Protein AF-A0A2J0MEX9-F1 (afdb_monomer)

Radius of gyration: 17.58 Å; Cα contacts (8 Å, |Δi|>4): 46; chains: 1; bounding box: 42×39×43 Å

Nearest PDB structures (foldseek):
  3q84-assembly2_G  TM=3.206E-01  e=9.975E+00  Homo sapiens

pLDDT: mean 85.41, std 9.61, range [39.41, 96.44]

Structure (mmCIF, N/CA/C/O backbone):
data_AF-A0A2J0MEX9-F1
#
_entry.id   AF-A0A2J0MEX9-F1
#
loop_
_atom_site.group_PDB
_atom_site.id
_atom_site.type_symbol
_atom_site.label_atom_id
_atom_site.label_alt_id
_atom_site.label_comp_id
_atom_site.label_asym_id
_atom_site.label_entity_id
_atom_site.label_seq_id
_atom_site.pdbx_PDB_ins_code
_atom_site.Cartn_x
_atom_site.Cartn_y
_atom_site.Cartn_z
_atom_site.occupancy
_atom_site.B_iso_or_equiv
_atom_site.auth_seq_id
_atom_site.auth_comp_id
_atom_site.auth_asym_id
_atom_site.auth_atom_id
_atom_site.pdbx_PDB_model_num
ATOM 1 N N . MET A 1 1 ? -2.385 -23.446 -16.782 1.00 53.88 1 MET A N 1
ATOM 2 C CA . MET A 1 1 ? -3.548 -22.527 -16.822 1.00 53.88 1 MET A CA 1
ATOM 3 C C . MET A 1 1 ? -3.053 -21.083 -16.887 1.00 53.88 1 MET A C 1
ATOM 5 O O . MET A 1 1 ? -2.292 -20.675 -16.014 1.00 53.88 1 MET A O 1
ATOM 9 N N . LEU A 1 2 ? -3.424 -20.324 -17.924 1.00 68.12 2 LEU A N 1
ATOM 10 C CA . LEU A 1 2 ? -3.061 -18.907 -18.069 1.00 68.12 2 LEU A CA 1
ATOM 11 C C . LEU A 1 2 ? -3.789 -18.067 -17.004 1.00 68.12 2 LEU A C 1
ATOM 13 O O . LEU A 1 2 ? -5.002 -17.891 -17.066 1.00 68.12 2 LEU A O 1
ATOM 17 N N . LYS A 1 3 ? -3.052 -17.545 -16.013 1.00 71.69 3 LYS A N 1
ATOM 18 C CA . LYS A 1 3 ? -3.595 -16.627 -14.994 1.00 71.69 3 LYS A CA 1
ATOM 19 C C . LYS A 1 3 ? -3.738 -15.218 -15.576 1.00 71.69 3 LYS A C 1
ATOM 21 O O . LYS A 1 3 ? -2.837 -14.381 -15.423 1.00 71.69 3 LYS A O 1
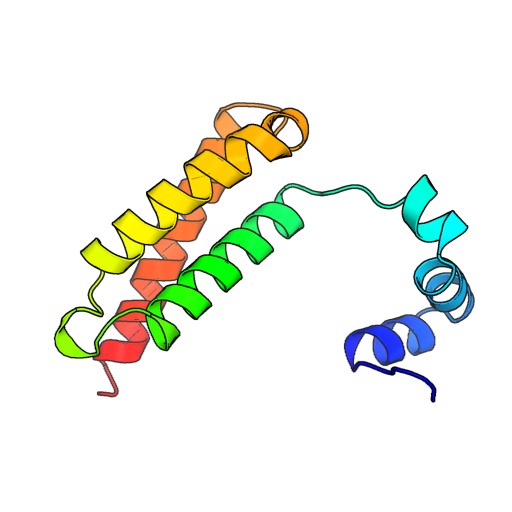ATOM 26 N N . LEU A 1 4 ? -4.858 -14.986 -16.256 1.00 81.50 4 LEU A N 1
ATOM 27 C CA . LEU A 1 4 ? -5.254 -13.685 -16.790 1.00 81.50 4 LEU A CA 1
ATOM 28 C C . LEU A 1 4 ? -5.947 -12.849 -15.707 1.00 81.50 4 LEU A C 1
ATOM 30 O O . LEU A 1 4 ? -6.726 -13.358 -14.908 1.00 81.50 4 LEU A O 1
ATOM 34 N N . SER A 1 5 ? -5.647 -11.555 -15.691 1.00 88.75 5 SER A N 1
ATOM 35 C CA . SER A 1 5 ? -6.390 -10.548 -14.933 1.00 88.75 5 SER A CA 1
ATOM 36 C C . SER A 1 5 ? -6.827 -9.440 -15.892 1.00 88.75 5 SER A C 1
ATOM 38 O O . SER A 1 5 ? -6.177 -9.260 -16.928 1.00 88.75 5 SER A O 1
ATOM 40 N N . PRO A 1 6 ? -7.874 -8.661 -15.567 1.00 91.94 6 PRO A N 1
ATOM 41 C CA . PRO A 1 6 ? -8.286 -7.531 -16.399 1.00 91.94 6 PRO A CA 1
ATOM 42 C C . PRO A 1 6 ? -7.124 -6.579 -16.719 1.00 91.94 6 PRO A C 1
ATOM 44 O O . PRO A 1 6 ? -6.944 -6.193 -17.870 1.00 91.94 6 PRO A O 1
ATOM 47 N N . SER A 1 7 ? -6.262 -6.295 -15.735 1.00 90.19 7 SER A N 1
ATOM 48 C CA . SER A 1 7 ? -5.063 -5.466 -15.915 1.00 90.19 7 SER A CA 1
ATOM 49 C C . SER A 1 7 ? -4.076 -6.069 -16.919 1.00 90.19 7 SER A C 1
ATOM 51 O O . SER A 1 7 ? -3.573 -5.361 -17.779 1.00 90.19 7 SER A O 1
ATOM 53 N N . LYS A 1 8 ? -3.837 -7.387 -16.865 1.00 90.19 8 LYS A N 1
ATOM 54 C CA . LYS A 1 8 ? -2.952 -8.090 -17.810 1.00 90.19 8 LYS A CA 1
ATOM 55 C C . LYS A 1 8 ? -3.490 -8.075 -19.240 1.00 90.19 8 LYS A C 1
ATOM 57 O O . LYS A 1 8 ? -2.721 -7.893 -20.179 1.00 90.19 8 LYS A O 1
ATOM 62 N N . ILE A 1 9 ? -4.802 -8.254 -19.400 1.00 92.50 9 ILE A N 1
ATOM 63 C CA . ILE A 1 9 ? -5.467 -8.180 -20.707 1.00 92.50 9 ILE A CA 1
ATOM 64 C C . ILE A 1 9 ? -5.352 -6.759 -21.265 1.00 92.50 9 ILE A C 1
ATOM 66 O O . ILE A 1 9 ? -5.029 -6.591 -22.438 1.00 92.50 9 ILE A O 1
ATOM 70 N N . ALA A 1 10 ? -5.566 -5.741 -20.427 1.00 94.12 10 ALA A N 1
ATOM 71 C CA . ALA A 1 10 ? -5.389 -4.347 -20.818 1.00 94.12 10 ALA A CA 1
ATOM 72 C C . ALA A 1 10 ? -3.941 -4.056 -21.254 1.00 94.12 10 ALA A C 1
ATOM 74 O O . ALA A 1 10 ? -3.744 -3.469 -22.316 1.00 94.12 10 ALA A O 1
ATOM 75 N N . THR A 1 11 ? -2.934 -4.537 -20.511 1.00 92.81 11 THR A N 1
ATOM 76 C CA . THR A 1 11 ? -1.522 -4.414 -20.913 1.00 92.81 11 THR A CA 1
ATOM 77 C C . THR A 1 11 ? -1.263 -5.081 -22.263 1.00 92.81 11 THR A C 1
ATOM 79 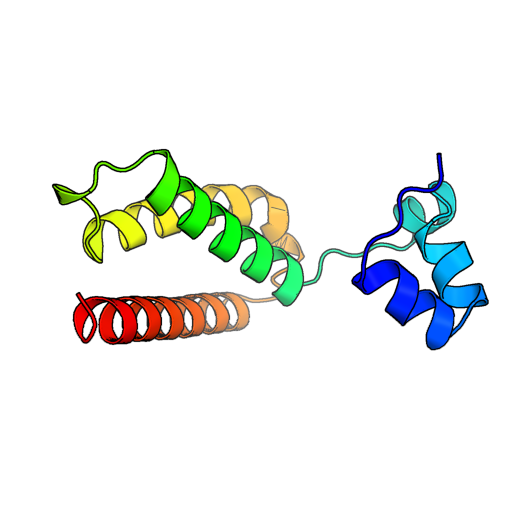O O . THR A 1 11 ? -0.615 -4.480 -23.115 1.00 92.81 11 THR A O 1
ATOM 82 N N . TYR A 1 12 ? -1.779 -6.295 -22.488 1.00 94.12 12 TYR A N 1
ATOM 83 C CA . TYR A 1 12 ? -1.599 -7.001 -23.759 1.00 94.12 12 TYR A CA 1
ATOM 84 C C . TYR A 1 12 ? -2.219 -6.239 -24.934 1.00 94.12 12 TYR A C 1
ATOM 86 O O . TYR A 1 12 ? -1.567 -6.076 -25.962 1.00 94.12 12 TYR A O 1
ATOM 94 N N . LYS A 1 13 ? -3.441 -5.715 -24.760 1.00 95.44 13 LYS A N 1
ATOM 95 C CA . LYS A 1 13 ? -4.117 -4.880 -25.765 1.00 95.44 13 LYS A CA 1
ATOM 96 C C . LYS A 1 13 ? -3.352 -3.589 -26.063 1.00 95.44 13 LYS A C 1
ATOM 98 O O . LYS A 1 13 ? -3.358 -3.145 -27.203 1.00 95.44 13 LYS A O 1
ATOM 103 N N . GLN A 1 14 ? -2.707 -2.993 -25.058 1.00 96.44 14 GLN A N 1
ATOM 104 C CA . GLN A 1 14 ? -1.884 -1.796 -25.237 1.00 96.44 14 GLN A CA 1
ATOM 105 C C . GLN A 1 14 ? -0.580 -2.112 -25.983 1.00 96.44 14 GLN A C 1
ATOM 107 O O . GLN A 1 14 ? -0.201 -1.391 -26.900 1.00 96.44 14 GLN A O 1
ATOM 112 N N . CYS A 1 15 ? 0.142 -3.149 -25.551 1.00 96.19 15 CYS A N 1
ATOM 113 C CA . CYS A 1 15 ? 1.394 -3.582 -26.159 1.00 96.19 15 CYS A CA 1
ATOM 114 C C . CYS A 1 15 ? 1.705 -5.045 -25.774 1.00 96.19 15 CYS A C 1
ATOM 116 O O . CYS A 1 15 ? 2.067 -5.320 -24.622 1.00 96.19 15 CYS A O 1
ATOM 118 N N . PRO A 1 16 ? 1.653 -5.993 -26.729 1.00 94.75 16 PRO A N 1
ATOM 119 C CA . PRO A 1 16 ? 1.967 -7.400 -26.474 1.00 94.75 16 PRO A CA 1
ATOM 120 C C . PRO A 1 16 ? 3.386 -7.634 -25.941 1.00 94.75 16 PRO A C 1
ATOM 122 O O . PRO A 1 16 ? 3.595 -8.496 -25.085 1.00 94.75 16 PRO A O 1
ATOM 125 N N . PHE A 1 17 ? 4.366 -6.846 -26.398 1.00 93.75 17 PHE A N 1
ATOM 126 C CA . PHE A 1 17 ? 5.745 -6.945 -25.913 1.00 93.75 17 PHE A CA 1
ATOM 127 C C . PHE A 1 17 ? 5.864 -6.520 -24.444 1.00 93.75 17 PHE A C 1
ATOM 129 O O . PHE A 1 17 ? 6.482 -7.222 -23.647 1.00 93.75 17 PHE A O 1
ATOM 136 N N . LYS A 1 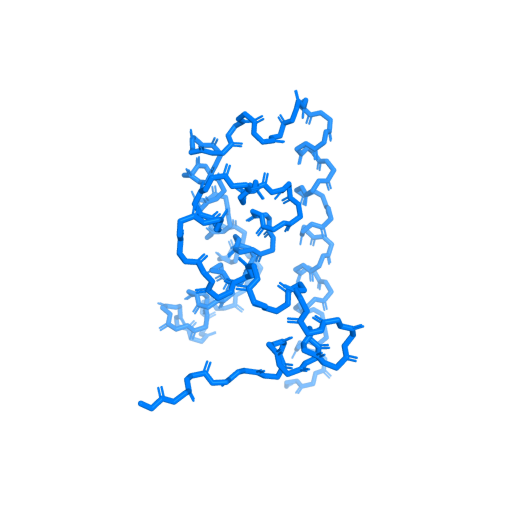18 ? 5.190 -5.432 -24.046 1.00 91.25 18 LYS A N 1
ATOM 137 C CA . LYS A 1 18 ? 5.116 -5.004 -22.641 1.00 91.25 18 LYS A CA 1
ATOM 138 C C . LYS A 1 18 ? 4.515 -6.099 -21.762 1.00 91.25 18 LYS A C 1
ATOM 140 O O . LYS A 1 18 ? 5.070 -6.409 -20.711 1.00 91.25 18 LYS A O 1
ATOM 145 N N . TYR A 1 19 ? 3.428 -6.727 -22.213 1.00 92.31 19 TYR A N 1
ATOM 146 C CA . TYR A 1 19 ? 2.839 -7.868 -21.512 1.00 92.31 19 TYR A CA 1
ATOM 147 C C . TYR A 1 19 ? 3.845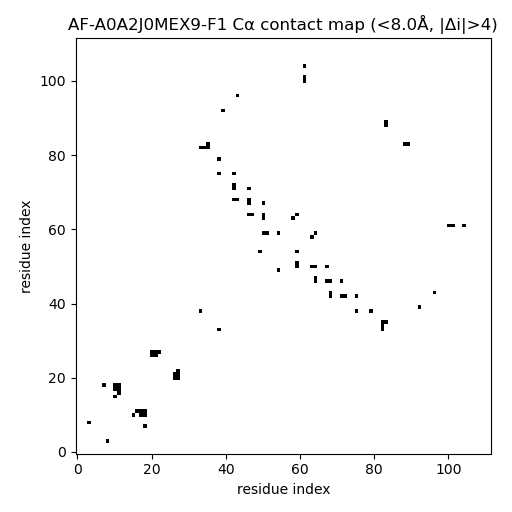 -9.015 -21.338 1.00 92.31 19 TYR A C 1
ATOM 149 O O . TYR A 1 19 ? 3.962 -9.544 -20.234 1.00 92.31 19 TYR A O 1
ATOM 157 N N . LYS A 1 20 ? 4.611 -9.359 -22.385 1.00 91.44 20 LYS A N 1
ATOM 158 C CA . LYS A 1 20 ? 5.667 -10.384 -22.317 1.00 91.44 20 LYS A CA 1
ATOM 159 C C . LYS A 1 20 ? 6.701 -10.061 -21.229 1.00 91.44 20 LYS A C 1
ATOM 161 O O . LYS A 1 20 ? 7.003 -10.927 -20.413 1.00 91.44 20 LYS A O 1
ATOM 166 N N . CYS A 1 21 ? 7.186 -8.822 -21.172 1.00 90.69 21 CYS A N 1
ATOM 167 C CA . CYS A 1 21 ? 8.140 -8.382 -20.149 1.00 90.69 21 CYS A CA 1
ATOM 168 C C . CYS A 1 21 ? 7.553 -8.405 -18.726 1.00 90.69 21 CYS A C 1
ATOM 170 O O . CYS A 1 21 ? 8.275 -8.668 -17.769 1.00 90.69 21 CYS A O 1
ATOM 172 N N . GLU A 1 22 ? 6.250 -8.143 -18.563 1.00 86.75 22 GLU A N 1
ATOM 173 C CA . GLU A 1 22 ? 5.578 -8.194 -17.256 1.00 86.75 22 GLU A CA 1
ATOM 174 C C . GLU A 1 22 ? 5.347 -9.625 -16.744 1.00 86.75 22 GLU A C 1
ATOM 176 O O . GLU A 1 22 ? 5.344 -9.843 -15.527 1.00 86.75 22 GLU A O 1
ATOM 181 N N . ILE A 1 23 ? 5.119 -10.597 -17.637 1.00 88.25 23 ILE A N 1
ATOM 182 C CA . ILE A 1 23 ? 4.940 -12.006 -17.246 1.00 88.25 23 ILE A CA 1
ATOM 183 C C . ILE A 1 23 ? 6.266 -12.744 -17.061 1.00 88.25 23 ILE A C 1
ATOM 185 O O . ILE A 1 23 ? 6.306 -13.720 -16.309 1.00 88.25 23 ILE A O 1
ATOM 189 N N . ASP A 1 24 ? 7.334 -12.286 -17.714 1.00 89.88 24 ASP A N 1
ATOM 190 C CA . ASP A 1 24 ? 8.668 -12.842 -17.540 1.00 89.88 24 ASP A CA 1
ATOM 191 C C . ASP A 1 24 ? 9.215 -12.524 -16.141 1.00 89.88 24 ASP A C 1
ATOM 193 O O . ASP A 1 24 ? 9.304 -11.372 -15.710 1.00 89.88 24 ASP A O 1
ATOM 197 N N . THR A 1 25 ? 9.566 -13.567 -15.389 1.00 86.50 25 THR A N 1
ATOM 198 C CA . THR A 1 25 ? 9.912 -13.403 -13.971 1.00 86.50 25 THR A CA 1
ATOM 199 C C . THR A 1 25 ? 11.281 -12.756 -13.791 1.00 86.50 25 THR A C 1
ATOM 201 O O . THR A 1 25 ? 11.432 -11.938 -12.883 1.00 86.50 25 THR A O 1
ATOM 204 N N . GLN A 1 26 ? 12.248 -13.068 -14.657 1.00 90.56 26 GLN A N 1
ATOM 205 C CA . GLN A 1 26 ? 13.599 -12.510 -14.579 1.00 90.56 26 GLN A CA 1
ATOM 206 C C . GLN A 1 26 ? 13.588 -11.012 -14.893 1.00 90.56 26 GLN A C 1
ATOM 208 O O . GLN A 1 26 ? 14.042 -10.208 -14.081 1.00 90.56 26 GLN A O 1
ATOM 213 N N . THR A 1 27 ? 12.961 -10.628 -16.005 1.00 87.94 27 THR A N 1
ATOM 214 C CA . THR A 1 27 ? 12.780 -9.232 -16.423 1.00 87.94 27 THR A CA 1
ATOM 215 C C . THR A 1 27 ? 12.040 -8.443 -15.349 1.00 87.94 27 THR A C 1
ATOM 217 O O . THR A 1 27 ? 12.471 -7.361 -14.946 1.00 87.94 27 THR A O 1
ATOM 220 N N . ARG A 1 28 ? 10.952 -8.997 -14.802 1.00 85.50 28 ARG A N 1
ATOM 221 C CA . ARG A 1 28 ? 10.201 -8.319 -13.746 1.00 85.50 28 ARG A CA 1
ATOM 222 C C . ARG A 1 28 ? 11.034 -8.119 -12.482 1.00 85.50 28 ARG A C 1
ATOM 224 O O . ARG A 1 28 ? 10.949 -7.051 -11.892 1.00 85.50 28 ARG A O 1
ATOM 231 N N . LEU A 1 29 ? 11.818 -9.104 -12.047 1.00 85.50 29 LEU A N 1
ATOM 232 C CA . LEU A 1 29 ? 12.671 -8.951 -10.861 1.00 85.50 29 LEU A CA 1
ATOM 233 C C . LEU A 1 29 ? 13.804 -7.944 -11.087 1.00 85.50 29 LEU A C 1
ATOM 235 O O . LEU A 1 29 ? 14.109 -7.179 -10.178 1.00 85.50 29 LEU A O 1
ATOM 239 N N . ALA A 1 30 ? 14.380 -7.906 -12.289 1.00 88.75 30 ALA A N 1
ATOM 240 C CA . ALA A 1 30 ? 15.474 -6.999 -12.622 1.00 88.75 30 ALA A CA 1
ATOM 241 C C . ALA A 1 30 ? 15.036 -5.526 -12.701 1.00 88.75 30 ALA A C 1
ATOM 243 O O . ALA A 1 30 ? 15.779 -4.638 -12.286 1.00 88.75 30 ALA A O 1
ATOM 244 N N . TYR A 1 31 ? 13.834 -5.252 -13.223 1.00 86.00 31 TYR A N 1
ATOM 245 C CA . TYR A 1 31 ? 13.429 -3.884 -13.576 1.00 86.00 31 TYR A CA 1
ATOM 246 C C . TYR A 1 31 ? 12.252 -3.324 -12.776 1.00 86.00 31 TYR A C 1
ATOM 248 O O . TYR A 1 31 ? 11.993 -2.118 -12.844 1.00 86.00 31 TYR A O 1
ATOM 256 N N . ARG A 1 32 ? 11.520 -4.145 -12.013 1.00 84.50 32 ARG A N 1
ATOM 257 C CA . ARG A 1 32 ? 10.396 -3.643 -11.217 1.00 84.50 32 ARG A CA 1
ATOM 258 C C . ARG A 1 32 ? 10.912 -2.767 -10.085 1.00 84.50 32 ARG A C 1
ATOM 260 O O . ARG A 1 32 ? 11.646 -3.217 -9.213 1.00 84.50 32 ARG A O 1
ATOM 267 N N . LYS A 1 33 ? 10.450 -1.522 -10.075 1.00 84.88 33 LYS A N 1
ATOM 268 C CA . LYS A 1 33 ? 10.712 -0.567 -9.003 1.00 84.88 33 LYS A CA 1
ATOM 269 C C . LYS A 1 33 ? 9.437 -0.333 -8.217 1.00 84.88 33 LYS A C 1
ATOM 271 O O . LYS A 1 33 ? 8.372 -0.128 -8.800 1.00 84.88 33 LYS A O 1
ATOM 276 N N . ASP A 1 34 ? 9.559 -0.349 -6.898 1.00 86.62 34 ASP A N 1
ATOM 277 C CA . ASP A 1 34 ? 8.503 0.155 -6.038 1.00 86.62 34 ASP A CA 1
ATOM 278 C C . ASP A 1 34 ? 8.457 1.677 -6.175 1.00 86.62 34 ASP A C 1
ATOM 280 O O . ASP A 1 34 ? 9.452 2.374 -5.977 1.00 86.62 34 ASP A O 1
ATOM 284 N N . THR A 1 35 ? 7.296 2.191 -6.563 1.00 88.25 35 THR A N 1
ATOM 285 C CA . THR A 1 35 ? 7.015 3.628 -6.633 1.00 88.25 35 THR A CA 1
ATOM 286 C C . THR A 1 35 ? 6.246 4.062 -5.387 1.00 88.25 35 THR A C 1
ATOM 288 O O . THR A 1 35 ? 5.459 3.250 -4.885 1.00 88.25 35 THR A O 1
ATOM 291 N N . PRO A 1 36 ? 6.371 5.324 -4.936 1.00 86.94 36 PRO A N 1
ATOM 292 C CA . PRO A 1 36 ? 5.590 5.846 -3.815 1.00 86.94 36 PRO A CA 1
ATOM 293 C C . PRO A 1 36 ? 4.090 5.546 -3.935 1.00 86.94 36 PRO A C 1
ATOM 295 O O . PRO A 1 36 ? 3.519 4.995 -2.998 1.00 86.94 36 PRO A O 1
ATOM 298 N N . ASP A 1 37 ? 3.490 5.776 -5.109 1.00 87.12 37 ASP A N 1
ATOM 299 C CA . ASP A 1 37 ? 2.064 5.520 -5.364 1.00 87.12 37 ASP A CA 1
ATOM 300 C C . ASP A 1 37 ? 1.674 4.058 -5.128 1.00 87.12 37 ASP A C 1
ATOM 302 O O . ASP A 1 37 ? 0.692 3.766 -4.448 1.00 87.12 37 ASP A O 1
ATOM 306 N N . LEU A 1 38 ? 2.470 3.121 -5.648 1.00 88.00 38 LEU A N 1
ATOM 307 C CA . LEU A 1 38 ? 2.229 1.686 -5.485 1.00 88.00 38 LEU A CA 1
ATOM 308 C C . LEU A 1 38 ? 2.350 1.251 -4.020 1.00 88.00 38 LEU A C 1
ATOM 310 O O . LEU A 1 38 ? 1.517 0.486 -3.532 1.00 88.00 38 LEU A O 1
ATOM 314 N N . VAL A 1 39 ? 3.379 1.724 -3.314 1.00 89.38 39 VAL A N 1
ATOM 315 C CA . VAL A 1 39 ? 3.577 1.402 -1.894 1.00 89.38 39 VAL A CA 1
ATOM 316 C C . VAL A 1 39 ? 2.414 1.946 -1.069 1.00 89.38 39 VAL A C 1
ATOM 318 O O . VAL A 1 39 ? 1.844 1.217 -0.254 1.00 89.38 39 VAL A O 1
ATOM 321 N N . PHE A 1 40 ? 2.024 3.198 -1.310 1.00 88.44 40 PHE A N 1
ATOM 322 C CA . PHE A 1 40 ? 0.945 3.841 -0.570 1.00 88.44 40 PHE A CA 1
ATOM 323 C C . PHE A 1 40 ? -0.424 3.236 -0.884 1.00 88.44 40 PHE A C 1
ATOM 325 O O . PHE A 1 40 ? -1.195 2.955 0.031 1.00 88.44 40 PHE A O 1
ATOM 332 N N . GLY A 1 41 ? -0.710 2.948 -2.155 1.00 88.69 41 GLY A N 1
ATOM 333 C CA . GLY A 1 41 ? -1.937 2.265 -2.559 1.00 88.69 41 GLY A CA 1
ATOM 334 C C . GLY A 1 41 ? -2.067 0.897 -1.888 1.00 88.69 41 GLY A C 1
ATOM 335 O O . GLY A 1 41 ? -3.097 0.591 -1.286 1.00 88.69 41 GLY A O 1
ATOM 336 N N . ASN A 1 42 ? -0.994 0.097 -1.890 1.00 90.44 42 ASN A N 1
ATOM 337 C CA . ASN A 1 42 ? -0.972 -1.198 -1.203 1.00 90.44 42 ASN A CA 1
ATOM 338 C C . ASN A 1 42 ? -1.190 -1.062 0.310 1.00 90.44 42 ASN A C 1
ATOM 340 O O . ASN A 1 42 ? -1.906 -1.873 0.903 1.00 90.44 42 ASN A O 1
ATOM 344 N N . LEU A 1 43 ? -0.604 -0.036 0.936 1.00 91.44 43 LEU A N 1
ATOM 345 C CA . LEU A 1 43 ? -0.816 0.265 2.349 1.00 91.44 43 LEU A CA 1
ATOM 346 C C . LEU A 1 43 ? -2.295 0.559 2.636 1.00 91.44 43 LEU A C 1
ATOM 348 O O . LEU A 1 43 ? -2.864 -0.054 3.539 1.00 91.44 43 LEU A O 1
ATOM 352 N N . ILE A 1 44 ? -2.924 1.447 1.861 1.00 89.94 44 ILE A N 1
ATOM 353 C CA . ILE A 1 44 ? -4.339 1.814 2.014 1.00 89.94 44 ILE A CA 1
ATOM 354 C C . ILE A 1 44 ? -5.235 0.583 1.845 1.00 89.94 44 ILE A C 1
ATOM 356 O O . ILE A 1 44 ? -6.057 0.299 2.719 1.00 89.94 44 ILE A O 1
ATOM 360 N N . HIS A 1 45 ? -5.044 -0.195 0.774 1.00 91.00 45 HIS A N 1
ATOM 361 C CA . HIS A 1 45 ? -5.810 -1.422 0.543 1.00 91.00 45 HIS A CA 1
ATOM 362 C C . HIS A 1 45 ? -5.645 -2.428 1.686 1.00 91.00 45 HIS A C 1
ATOM 364 O O . HIS A 1 45 ? -6.628 -3.015 2.139 1.00 91.00 45 HIS A O 1
ATOM 370 N N . GLY A 1 46 ? -4.422 -2.596 2.194 1.00 90.88 46 GLY A N 1
ATOM 371 C CA . GLY A 1 46 ? -4.145 -3.452 3.343 1.00 90.88 46 GLY A CA 1
ATOM 372 C C . GLY A 1 46 ? -4.838 -2.975 4.623 1.00 90.88 46 GLY A C 1
ATOM 373 O O . GLY A 1 46 ? -5.361 -3.800 5.372 1.00 90.88 46 GLY A O 1
ATOM 374 N N . CYS A 1 47 ? -4.875 -1.662 4.868 1.00 92.12 47 CYS A N 1
ATOM 375 C CA . CYS A 1 47 ? -5.583 -1.071 6.008 1.00 92.12 47 CYS A CA 1
ATOM 376 C C . CYS A 1 47 ? -7.089 -1.311 5.916 1.00 92.12 47 CYS A C 1
ATOM 378 O O . CYS A 1 47 ? -7.684 -1.801 6.870 1.00 92.12 47 CYS A O 1
ATOM 380 N N . LEU A 1 48 ? -7.694 -1.020 4.761 1.00 90.62 48 LEU A N 1
ATOM 381 C CA . LEU A 1 48 ? -9.130 -1.202 4.551 1.00 90.62 48 LEU A CA 1
ATOM 382 C C . LEU A 1 48 ? -9.528 -2.678 4.637 1.00 90.62 48 LEU A C 1
ATOM 384 O O . LEU A 1 48 ? -10.531 -3.010 5.262 1.00 90.62 48 LEU A O 1
ATOM 388 N N . ASN A 1 49 ? -8.733 -3.581 4.061 1.00 92.38 49 ASN A N 1
ATOM 389 C CA . ASN A 1 49 ? -8.998 -5.013 4.154 1.00 92.38 49 ASN A CA 1
ATOM 390 C C . ASN A 1 49 ? -8.994 -5.495 5.612 1.00 92.38 49 ASN A C 1
ATOM 392 O O . ASN A 1 49 ? -9.889 -6.241 6.003 1.00 92.38 49 ASN A O 1
ATOM 396 N N . ASP A 1 50 ? -8.031 -5.055 6.425 1.00 91.69 50 ASP A N 1
ATOM 397 C CA . ASP A 1 50 ? -7.989 -5.427 7.842 1.00 91.69 50 ASP A CA 1
ATOM 398 C C . ASP A 1 50 ? -9.115 -4.768 8.643 1.00 91.69 50 ASP A C 1
ATOM 400 O O . ASP A 1 50 ? -9.745 -5.437 9.457 1.00 91.69 50 ASP A O 1
ATOM 404 N N . PHE A 1 51 ? -9.451 -3.515 8.346 1.00 92.19 51 PHE A N 1
ATOM 405 C CA . PHE A 1 51 ? -10.594 -2.827 8.944 1.00 92.19 51 PHE A CA 1
ATOM 406 C C . PHE A 1 51 ? -11.919 -3.562 8.686 1.00 92.19 51 PHE A C 1
ATOM 408 O O . PHE A 1 51 ? -12.763 -3.670 9.568 1.00 92.19 51 PHE A O 1
ATOM 415 N N . TYR A 1 52 ? -12.112 -4.136 7.497 1.00 88.88 52 TYR A N 1
ATOM 416 C CA . TYR A 1 52 ? -13.338 -4.879 7.192 1.00 88.88 52 TYR A CA 1
ATOM 417 C C . TYR A 1 52 ? -13.322 -6.340 7.639 1.00 88.88 52 TYR A C 1
ATOM 419 O O . TYR A 1 52 ? -14.381 -6.879 7.959 1.00 88.88 52 TYR A O 1
ATOM 427 N N . LYS A 1 53 ? -12.160 -7.000 7.650 1.00 91.38 53 LYS A N 1
ATOM 428 C CA . LYS A 1 53 ? -12.070 -8.433 7.977 1.00 91.38 53 LYS A CA 1
ATOM 429 C C . LYS A 1 53 ? -11.768 -8.718 9.441 1.00 91.38 53 LYS A C 1
ATOM 431 O O . LYS A 1 53 ? -12.173 -9.763 9.932 1.00 91.38 53 LYS A O 1
ATOM 436 N N . ARG A 1 54 ? -11.031 -7.837 10.118 1.00 90.25 54 ARG A N 1
ATOM 437 C CA . ARG A 1 54 ? -10.499 -8.076 11.470 1.00 90.25 54 ARG A CA 1
ATOM 438 C C . ARG A 1 54 ? -11.141 -7.196 12.539 1.00 90.25 54 ARG A C 1
ATOM 440 O O . ARG A 1 54 ? -11.043 -7.528 13.713 1.00 90.25 54 ARG A O 1
ATOM 447 N N . THR A 1 55 ? -11.795 -6.099 12.159 1.00 89.56 55 THR A N 1
ATOM 448 C CA . THR A 1 55 ? -12.495 -5.211 13.098 1.00 89.56 55 THR A CA 1
ATOM 449 C C . THR A 1 55 ? -13.989 -5.543 13.144 1.00 89.56 55 THR A C 1
ATOM 451 O O . THR A 1 55 ? -14.644 -5.675 12.096 1.00 89.56 55 THR A O 1
ATOM 454 N N . LYS A 1 56 ? -14.536 -5.658 14.363 1.00 90.50 56 LYS A N 1
ATOM 455 C CA . LYS A 1 56 ? -15.978 -5.823 14.611 1.00 90.50 56 LYS A CA 1
ATOM 456 C C . LYS A 1 56 ? -16.756 -4.635 14.056 1.00 90.50 56 LYS A C 1
ATOM 458 O O . LYS A 1 56 ? -16.207 -3.547 13.928 1.00 90.50 56 LYS A O 1
ATOM 463 N N . LYS A 1 57 ? -18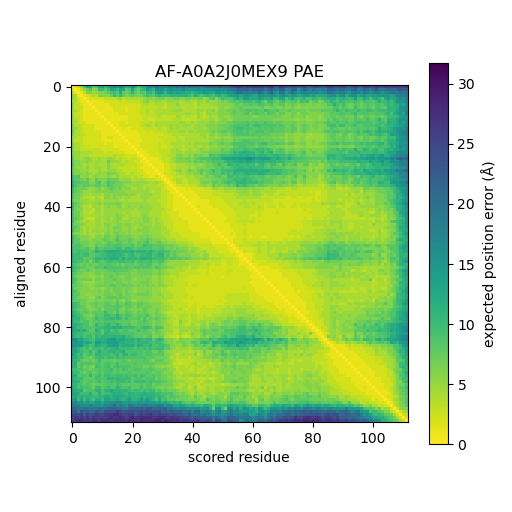.028 -4.831 13.702 1.00 87.62 57 LYS A N 1
ATOM 464 C CA . LYS A 1 57 ? -18.830 -3.781 13.055 1.00 87.62 57 LYS A CA 1
ATOM 465 C C . LYS A 1 57 ? -18.989 -2.547 13.951 1.00 87.62 57 LYS A C 1
ATOM 467 O O . LYS A 1 57 ? -18.858 -1.446 13.429 1.00 87.62 57 LYS A O 1
ATOM 472 N N . GLU A 1 58 ? -19.196 -2.729 15.258 1.00 89.31 58 GLU A N 1
ATOM 473 C CA . GLU A 1 58 ? -19.305 -1.618 16.224 1.00 89.31 58 GLU A CA 1
ATOM 474 C C . GLU A 1 58 ? -18.033 -0.754 16.285 1.00 89.31 58 GLU A C 1
ATOM 476 O O . GLU A 1 58 ? -18.100 0.467 16.404 1.00 89.31 58 GLU A O 1
ATOM 481 N N . ASP A 1 59 ? -16.866 -1.376 16.115 1.00 88.88 59 ASP A N 1
ATOM 482 C CA . ASP A 1 59 ? -15.566 -0.709 16.222 1.00 88.88 59 ASP A CA 1
ATOM 483 C C . ASP A 1 59 ? -15.117 -0.045 14.907 1.00 88.88 59 ASP A C 1
ATOM 485 O O . ASP A 1 59 ? -14.026 0.534 14.833 1.00 88.88 59 ASP A O 1
ATOM 489 N N . ARG A 1 60 ? -15.928 -0.114 13.839 1.00 89.00 60 ARG A N 1
ATOM 490 C CA . ARG A 1 60 ? -15.612 0.454 12.516 1.00 89.00 60 ARG A CA 1
ATOM 491 C C . ARG A 1 60 ? -15.871 1.953 12.460 1.00 89.00 60 ARG A C 1
ATOM 493 O O . ARG A 1 60 ? -16.736 2.433 11.733 1.00 89.00 60 ARG A O 1
ATOM 500 N N . ASN A 1 61 ? -15.046 2.699 13.175 1.00 87.25 61 ASN A N 1
ATOM 501 C CA . ASN A 1 61 ? -15.030 4.155 13.155 1.00 87.25 61 ASN A CA 1
ATOM 502 C C . ASN A 1 61 ? -13.687 4.703 12.639 1.00 87.25 61 ASN A C 1
ATOM 504 O O . ASN A 1 61 ? -12.740 3.960 12.356 1.00 87.25 61 ASN A O 1
ATOM 508 N N . PHE A 1 62 ? -13.617 6.029 12.497 1.00 86.25 62 PHE A N 1
ATOM 509 C CA . PHE A 1 62 ? -12.428 6.715 11.994 1.00 86.25 62 PHE A CA 1
ATOM 510 C C . PHE A 1 62 ? -11.192 6.481 12.862 1.00 86.25 62 PHE A C 1
ATOM 512 O O . PHE A 1 62 ? -10.107 6.292 12.318 1.00 86.25 62 PHE A O 1
ATOM 519 N N . GLU A 1 63 ? -11.339 6.458 14.187 1.00 88.56 63 GLU A N 1
ATOM 520 C CA . GLU A 1 63 ? -10.195 6.321 15.087 1.00 88.56 63 GLU A CA 1
ATOM 521 C C . GLU A 1 63 ? -9.569 4.927 14.986 1.00 88.56 63 GLU A C 1
ATOM 523 O O . GLU A 1 63 ? -8.346 4.798 14.929 1.00 88.56 63 GLU A O 1
ATOM 528 N N . THR A 1 64 ? -10.384 3.878 14.858 1.00 89.94 64 THR A N 1
ATOM 529 C CA . THR A 1 64 ? -9.879 2.520 14.618 1.00 89.94 64 THR A CA 1
ATOM 530 C C . THR A 1 64 ? -9.142 2.423 13.282 1.00 89.94 64 THR A C 1
ATOM 532 O O . THR A 1 64 ? -8.044 1.865 13.216 1.0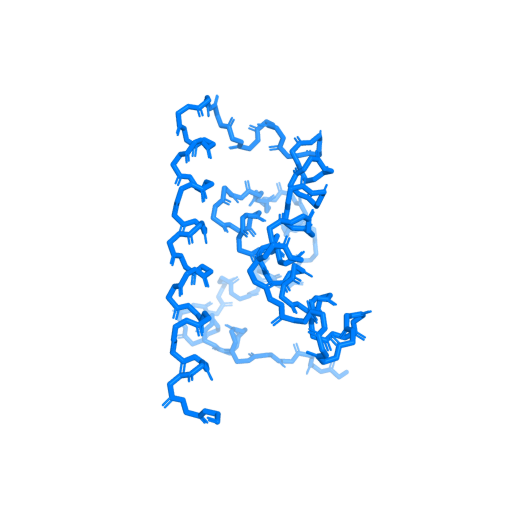0 89.94 64 THR A O 1
ATOM 535 N N . LEU A 1 65 ? -9.695 3.012 12.215 1.00 89.19 65 LEU A N 1
ATOM 536 C CA . LEU A 1 65 ? -9.039 3.045 10.906 1.00 89.19 65 LEU A CA 1
ATOM 537 C C . LEU A 1 65 ? -7.722 3.837 10.949 1.00 89.19 65 LEU A C 1
ATOM 539 O O . LEU A 1 65 ? -6.724 3.396 10.376 1.00 89.19 65 LEU A O 1
ATOM 543 N N . ARG A 1 66 ? -7.695 4.965 11.670 1.00 88.62 66 ARG A N 1
ATOM 544 C CA . ARG A 1 66 ? -6.497 5.787 11.881 1.00 88.62 66 ARG A CA 1
ATOM 545 C C . ARG A 1 66 ? -5.396 4.992 12.581 1.00 88.62 66 ARG A C 1
ATOM 547 O O . ARG A 1 66 ? -4.285 4.928 12.062 1.00 88.62 66 ARG A O 1
ATOM 554 N N . LYS A 1 67 ? -5.711 4.318 13.691 1.00 90.44 67 LYS A N 1
ATOM 555 C CA . LYS A 1 67 ? -4.755 3.483 14.444 1.00 90.44 67 LYS A CA 1
ATOM 556 C C . LYS A 1 67 ? -4.195 2.330 13.607 1.00 90.44 67 LYS A C 1
ATOM 558 O O . LYS A 1 67 ? -2.988 2.072 13.631 1.00 90.44 67 LYS A O 1
ATOM 563 N N . LEU A 1 68 ? -5.049 1.653 12.833 1.00 91.25 68 LEU A N 1
ATOM 564 C CA . LEU A 1 68 ? -4.622 0.604 11.898 1.00 91.25 68 LEU A CA 1
ATOM 565 C C . LEU A 1 68 ? -3.669 1.154 10.833 1.00 91.25 68 LEU A C 1
ATOM 567 O O . LEU A 1 68 ? -2.642 0.532 10.542 1.00 91.25 68 LEU A O 1
ATOM 571 N N . PHE A 1 69 ? -3.994 2.322 10.279 1.00 91.31 69 PHE A N 1
ATOM 572 C CA . PHE A 1 69 ? -3.155 2.985 9.293 1.00 91.31 69 PHE A CA 1
ATOM 573 C C . PHE A 1 69 ? -1.801 3.387 9.872 1.00 91.31 69 PHE A C 1
ATOM 575 O O . PHE A 1 69 ? -0.785 3.033 9.287 1.00 91.31 69 PHE A O 1
ATOM 582 N N . GLU A 1 70 ? -1.757 4.048 11.029 1.00 90.00 70 GLU A N 1
ATOM 583 C CA . GLU A 1 70 ? -0.508 4.469 11.680 1.00 90.00 70 GLU A CA 1
ATOM 584 C C . GLU A 1 70 ? 0.408 3.273 11.971 1.00 90.00 70 GLU A C 1
ATOM 586 O O . GLU A 1 70 ? 1.607 3.307 11.680 1.00 90.00 70 GLU A O 1
ATOM 591 N N . THR A 1 71 ? -0.175 2.173 12.454 1.00 90.56 71 THR A N 1
ATOM 592 C CA . THR A 1 71 ? 0.557 0.935 12.734 1.00 90.56 71 THR A CA 1
ATOM 593 C C . THR A 1 71 ? 1.175 0.370 11.457 1.00 90.56 71 THR A C 1
ATOM 595 O O . THR A 1 71 ? 2.387 0.168 11.385 1.00 90.56 71 THR A O 1
ATOM 598 N N . LYS A 1 72 ? 0.375 0.155 10.405 1.00 90.69 72 LYS A N 1
ATOM 599 C CA . LYS A 1 72 ? 0.876 -0.387 9.131 1.00 90.69 72 LYS A CA 1
ATOM 600 C C . LYS A 1 72 ? 1.820 0.570 8.414 1.00 90.69 72 LYS A C 1
ATOM 602 O O . LYS A 1 72 ? 2.775 0.114 7.787 1.00 90.69 72 LYS A O 1
ATOM 607 N N . PHE A 1 73 ? 1.580 1.873 8.514 1.00 88.94 73 PHE A N 1
ATOM 608 C CA . PHE A 1 73 ? 2.435 2.897 7.936 1.00 88.94 73 PHE A CA 1
ATOM 609 C C . PHE A 1 73 ? 3.833 2.823 8.547 1.00 88.94 73 PHE A C 1
ATOM 611 O O . PHE A 1 73 ? 4.802 2.794 7.797 1.00 88.94 73 PHE A O 1
ATOM 618 N N . LYS A 1 74 ? 3.955 2.675 9.874 1.00 87.62 74 LYS A N 1
ATOM 619 C CA . LYS A 1 74 ? 5.253 2.508 10.549 1.00 87.62 74 LYS A CA 1
ATOM 620 C C . LYS A 1 74 ? 6.044 1.315 9.997 1.00 87.62 74 LYS A C 1
ATOM 622 O O . LYS A 1 74 ? 7.209 1.475 9.638 1.00 87.62 74 LYS A O 1
ATOM 627 N N . TYR A 1 75 ? 5.409 0.149 9.860 1.00 87.25 75 TYR A N 1
ATOM 628 C CA . TYR A 1 75 ? 6.053 -1.042 9.284 1.00 87.25 75 TYR A CA 1
ATOM 629 C C . TYR A 1 75 ? 6.404 -0.864 7.800 1.00 87.25 75 TYR A C 1
ATOM 631 O O . TYR A 1 75 ? 7.504 -1.201 7.365 1.00 87.25 75 TYR A O 1
ATOM 639 N N . SER A 1 76 ? 5.484 -0.302 7.013 1.00 86.56 76 SER A N 1
ATOM 640 C CA . SER A 1 76 ? 5.708 -0.022 5.592 1.00 86.56 76 SER A CA 1
ATOM 641 C C . SER A 1 76 ? 6.855 0.971 5.398 1.00 86.56 76 SER A C 1
ATOM 643 O O . SER A 1 76 ? 7.683 0.799 4.507 1.00 86.56 76 SER A O 1
ATOM 645 N N . PHE A 1 77 ? 6.951 1.981 6.259 1.00 84.56 77 PHE A N 1
ATOM 646 C CA . PHE A 1 77 ? 7.982 3.004 6.194 1.00 84.56 77 PHE A CA 1
ATOM 647 C C . PHE A 1 77 ? 9.373 2.448 6.503 1.00 84.56 77 PHE A C 1
ATOM 649 O O . PHE A 1 77 ? 10.322 2.763 5.793 1.00 84.56 77 PHE A O 1
ATOM 656 N N . GLN A 1 78 ? 9.497 1.555 7.489 1.00 84.56 78 GLN A N 1
ATOM 657 C CA . GLN A 1 78 ? 10.762 0.862 7.760 1.00 84.56 78 GLN A CA 1
ATOM 658 C C . GLN A 1 78 ? 11.273 0.100 6.530 1.00 84.56 78 GLN A C 1
ATOM 660 O O . GLN A 1 78 ? 12.468 0.113 6.245 1.00 84.56 78 GLN A O 1
ATOM 665 N N . LYS A 1 79 ? 10.365 -0.522 5.770 1.00 84.25 79 LYS A N 1
ATOM 666 C CA . LYS A 1 79 ? 10.710 -1.301 4.578 1.00 84.25 79 LYS A CA 1
ATOM 667 C C . LYS A 1 79 ? 10.981 -0.439 3.340 1.00 84.25 79 LYS A C 1
ATOM 669 O O . LYS A 1 79 ? 11.891 -0.741 2.575 1.00 84.25 79 LYS A O 1
ATOM 674 N N . TYR A 1 80 ? 10.191 0.612 3.130 1.00 83.75 80 TYR A N 1
ATOM 675 C CA . TYR A 1 80 ? 10.174 1.383 1.882 1.00 83.75 80 TYR A CA 1
ATOM 676 C C . TYR A 1 80 ? 10.658 2.829 2.031 1.00 83.75 80 TYR A C 1
ATOM 678 O O . TYR A 1 80 ? 10.478 3.611 1.105 1.00 83.75 80 TYR A O 1
ATOM 686 N N . ASN A 1 81 ? 11.303 3.195 3.144 1.00 79.81 81 ASN A N 1
ATOM 687 C CA . ASN A 1 81 ? 11.918 4.512 3.379 1.00 79.81 81 ASN A CA 1
ATOM 688 C C . ASN A 1 81 ? 12.601 5.063 2.113 1.00 79.81 81 ASN A C 1
ATOM 690 O O . ASN A 1 81 ? 12.278 6.161 1.675 1.00 79.81 81 ASN A O 1
ATOM 694 N N . LYS A 1 82 ? 13.459 4.256 1.472 1.00 82.50 82 LYS A N 1
ATOM 695 C CA . LYS A 1 82 ? 14.259 4.674 0.308 1.00 82.50 82 LYS A CA 1
ATOM 696 C C . LYS A 1 82 ? 13.421 5.018 -0.930 1.00 82.50 82 LYS A C 1
ATOM 698 O O . LYS A 1 82 ? 13.899 5.725 -1.812 1.00 82.50 82 LYS A O 1
ATOM 703 N N . VAL A 1 83 ? 12.190 4.511 -1.012 1.00 84.62 83 VAL A N 1
ATOM 704 C CA . VAL A 1 83 ? 11.236 4.824 -2.089 1.00 84.62 83 VAL A CA 1
ATOM 705 C C . VAL A 1 83 ? 10.705 6.249 -1.923 1.00 84.62 83 VAL A C 1
ATOM 707 O O . VAL A 1 83 ? 10.504 6.967 -2.905 1.00 84.62 83 VAL A O 1
ATOM 710 N N . PHE A 1 84 ? 10.521 6.687 -0.678 1.00 77.12 84 PHE A N 1
ATOM 711 C CA . PHE A 1 84 ? 10.056 8.024 -0.341 1.00 77.12 84 PHE A CA 1
ATOM 712 C C . PHE A 1 84 ? 11.255 8.968 -0.212 1.00 77.12 84 PHE A C 1
ATOM 714 O O . PHE A 1 84 ? 11.785 9.185 0.871 1.00 77.12 84 PHE A O 1
ATOM 721 N N . LYS A 1 85 ? 11.680 9.520 -1.355 1.00 76.94 85 LYS A N 1
ATOM 722 C CA . LYS A 1 85 ? 12.887 10.352 -1.516 1.00 76.94 85 LYS A CA 1
ATOM 723 C C . LYS A 1 85 ? 13.105 11.392 -0.407 1.00 76.94 85 LYS A C 1
ATOM 725 O O . LYS A 1 85 ? 14.240 11.603 0.003 1.00 76.94 85 LYS A O 1
ATOM 730 N N . ASN A 1 86 ? 12.042 12.071 0.034 1.00 82.38 86 ASN A N 1
ATOM 731 C CA . ASN A 1 86 ? 12.115 13.134 1.034 1.00 82.38 86 ASN A CA 1
ATOM 732 C C . ASN A 1 86 ? 10.897 13.151 1.978 1.00 82.38 86 ASN A C 1
ATOM 734 O O . ASN A 1 86 ? 9.850 12.553 1.710 1.00 82.38 86 ASN A O 1
AT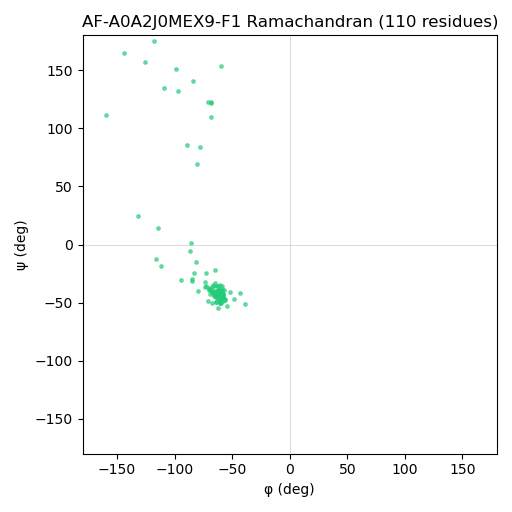OM 738 N N . LYS A 1 87 ? 11.044 13.878 3.094 1.00 81.56 87 LYS A N 1
ATOM 739 C CA . LYS A 1 87 ? 10.026 14.007 4.149 1.00 81.56 87 LYS A CA 1
ATOM 740 C C . LYS A 1 87 ? 8.740 14.684 3.671 1.00 81.56 87 LYS A C 1
ATOM 742 O O . LYS A 1 87 ? 7.655 14.290 4.086 1.00 81.56 87 LYS A O 1
ATOM 747 N N . GLU A 1 88 ? 8.850 15.655 2.774 1.00 85.12 88 GLU A N 1
ATOM 748 C CA . GLU A 1 88 ? 7.708 16.386 2.210 1.00 85.12 88 GLU A CA 1
ATOM 749 C C . GLU A 1 88 ? 6.780 15.469 1.413 1.00 85.12 88 GLU A C 1
ATOM 751 O O . GLU A 1 88 ? 5.564 15.503 1.588 1.00 85.12 88 GLU A O 1
ATOM 756 N N . THR A 1 89 ? 7.357 14.580 0.600 1.00 82.44 89 THR A N 1
ATOM 757 C CA . THR A 1 89 ? 6.603 13.578 -0.159 1.00 82.44 89 THR A CA 1
ATOM 758 C C . THR A 1 89 ? 5.828 12.669 0.788 1.00 82.44 89 THR A C 1
ATOM 760 O O . THR A 1 89 ? 4.654 12.394 0.563 1.00 82.44 89 THR A O 1
ATOM 763 N N . ILE A 1 90 ? 6.452 12.245 1.890 1.00 82.38 90 ILE A N 1
ATOM 764 C CA . ILE A 1 90 ? 5.795 11.407 2.899 1.00 82.38 90 ILE A CA 1
ATOM 765 C C . ILE A 1 90 ? 4.586 12.128 3.500 1.00 82.38 90 ILE A C 1
ATOM 767 O O . ILE A 1 90 ? 3.498 11.555 3.559 1.00 82.38 90 ILE A O 1
ATOM 771 N N . ILE A 1 91 ? 4.770 13.383 3.920 1.00 85.38 91 ILE A N 1
ATOM 772 C CA . ILE A 1 91 ? 3.698 14.204 4.495 1.00 85.38 91 ILE A CA 1
ATOM 773 C C . ILE A 1 91 ? 2.546 14.335 3.495 1.00 85.38 91 ILE A C 1
ATOM 775 O O . ILE A 1 91 ? 1.395 14.114 3.869 1.00 85.38 91 ILE A O 1
ATOM 779 N N . LYS A 1 92 ? 2.852 14.605 2.220 1.00 88.38 92 LYS A N 1
ATOM 780 C CA . LYS A 1 92 ? 1.850 14.710 1.155 1.00 88.38 92 LYS A CA 1
ATOM 781 C C . LYS A 1 92 ? 0.974 13.455 1.069 1.00 88.38 92 LYS A C 1
ATOM 783 O O . LYS A 1 92 ? -0.247 13.568 1.155 1.00 88.38 92 LYS A O 1
ATOM 788 N N . TYR A 1 93 ? 1.572 12.267 0.960 1.00 85.25 93 TYR A N 1
ATOM 789 C CA . TYR A 1 93 ? 0.798 11.025 0.840 1.00 85.25 93 TYR A CA 1
ATOM 790 C C . TYR A 1 93 ? -0.015 10.696 2.103 1.00 85.25 93 TYR A C 1
ATOM 792 O O . TYR A 1 93 ? -1.136 10.185 2.013 1.00 85.25 93 TYR A O 1
ATOM 800 N N . VAL A 1 94 ? 0.519 11.000 3.291 1.00 84.81 94 VAL A N 1
ATOM 801 C CA . VAL A 1 94 ? -0.212 10.820 4.556 1.00 84.81 94 VAL A CA 1
ATOM 802 C C . VAL A 1 94 ? -1.442 11.731 4.603 1.00 84.81 94 VAL A C 1
ATOM 804 O O . VAL A 1 94 ? -2.532 11.266 4.943 1.00 84.81 94 VAL A O 1
ATOM 807 N N . GLU A 1 95 ? -1.304 13.001 4.223 1.00 87.25 95 GLU A N 1
ATOM 808 C CA . GLU A 1 95 ? -2.422 13.950 4.188 1.00 87.25 95 GL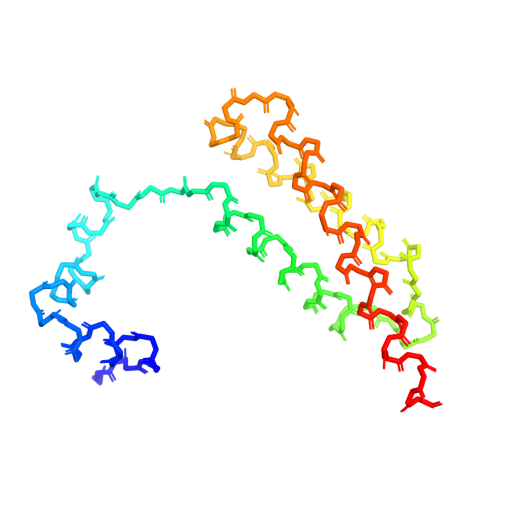U A CA 1
ATOM 809 C C . GLU A 1 95 ? -3.471 13.584 3.131 1.00 87.25 95 GLU A C 1
ATOM 811 O O . GLU A 1 95 ? -4.674 13.622 3.408 1.00 87.25 95 GLU A O 1
ATOM 816 N N . GLU A 1 96 ? -3.048 13.154 1.941 1.00 86.88 96 GLU A N 1
ATOM 817 C CA . GLU A 1 96 ? -3.961 12.640 0.913 1.00 86.88 96 GLU A CA 1
ATOM 818 C C . GLU A 1 96 ? -4.761 11.435 1.417 1.00 86.88 96 GLU A C 1
ATOM 820 O O . GLU A 1 96 ? -5.972 11.352 1.207 1.00 86.88 96 GLU A O 1
ATOM 825 N N . SER A 1 97 ? -4.125 10.541 2.168 1.00 81.88 97 SER A N 1
ATOM 826 C CA . SER A 1 97 ? -4.789 9.350 2.704 1.00 81.88 97 SER A CA 1
ATOM 827 C C . SER A 1 97 ? -5.796 9.684 3.795 1.00 81.88 97 SER A C 1
ATOM 829 O O . SER A 1 97 ? -6.900 9.140 3.806 1.00 81.88 97 SER A O 1
ATOM 831 N N . LYS A 1 98 ? -5.482 10.647 4.671 1.00 83.94 98 LYS A N 1
ATOM 832 C CA . LYS A 1 98 ? -6.454 11.174 5.642 1.00 83.94 98 LYS A CA 1
ATOM 833 C C . LYS A 1 98 ? -7.691 11.734 4.938 1.00 83.94 98 LYS A C 1
ATOM 835 O O . LYS A 1 98 ? -8.808 11.467 5.384 1.00 83.94 98 LYS A O 1
ATOM 840 N N . LYS A 1 99 ? -7.512 12.480 3.838 1.00 85.19 99 LYS A N 1
ATOM 841 C CA . LYS A 1 99 ? -8.630 12.990 3.023 1.00 85.19 99 LYS A CA 1
ATOM 842 C C . LYS A 1 99 ? -9.455 11.843 2.441 1.00 85.19 99 LYS A C 1
ATOM 844 O O . LYS A 1 99 ? -10.675 11.849 2.585 1.00 85.19 99 LYS A O 1
ATOM 849 N N . GLN A 1 100 ? -8.805 10.834 1.862 1.00 83.31 100 GLN A N 1
ATOM 850 C CA . GLN A 1 100 ? -9.487 9.665 1.299 1.00 83.31 100 GLN A CA 1
ATOM 851 C C . GLN A 1 100 ? -10.287 8.894 2.357 1.00 83.31 100 GLN A C 1
ATOM 853 O O . GLN A 1 100 ? -11.446 8.565 2.113 1.00 83.31 100 GLN A O 1
ATOM 858 N N . PHE A 1 101 ? -9.731 8.666 3.551 1.00 84.00 101 PHE A N 1
ATOM 859 C CA . PHE A 1 101 ? -10.446 7.987 4.637 1.00 84.00 101 PHE A CA 1
ATOM 860 C C . PHE A 1 101 ? -11.644 8.782 5.150 1.00 84.00 101 PHE A C 1
ATOM 862 O O . PHE A 1 101 ? -12.707 8.203 5.373 1.00 84.00 101 PHE A O 1
ATOM 869 N N . LYS A 1 102 ? -11.510 10.106 5.295 1.00 83.31 102 LYS A N 1
ATOM 870 C CA . LYS A 1 102 ? -12.636 10.972 5.670 1.00 83.31 102 LYS A CA 1
ATOM 871 C C . LYS A 1 102 ? -13.758 10.909 4.633 1.00 83.31 102 LYS A C 1
ATOM 873 O O . LYS A 1 102 ? -14.909 10.700 5.005 1.00 83.31 102 LYS A O 1
ATOM 878 N N . THR A 1 103 ? -13.428 11.034 3.348 1.00 84.38 103 THR A N 1
ATOM 879 C CA . THR A 1 103 ? -14.406 10.929 2.254 1.00 84.38 103 THR A CA 1
ATOM 880 C C . THR A 1 103 ? -15.068 9.555 2.222 1.00 84.38 103 THR A C 1
ATOM 882 O O . THR A 1 103 ? -16.288 9.460 2.115 1.00 84.38 103 THR A O 1
ATOM 885 N N . PHE A 1 104 ? -14.284 8.488 2.376 1.00 80.56 104 PHE A N 1
ATOM 886 C CA . PHE A 1 104 ? -14.784 7.119 2.404 1.00 80.56 104 PHE A CA 1
ATOM 887 C C . PHE A 1 104 ? -15.812 6.898 3.519 1.00 80.56 104 PHE A C 1
ATOM 889 O O . PHE A 1 104 ? -16.898 6.383 3.259 1.00 80.56 104 PHE A O 1
ATOM 896 N N . LEU A 1 105 ? -15.501 7.327 4.747 1.00 77.44 105 LEU A N 1
ATOM 897 C CA . LEU A 1 105 ? -16.423 7.195 5.874 1.00 77.44 105 LEU A CA 1
ATOM 898 C C . LEU A 1 105 ? -17.656 8.083 5.713 1.00 77.44 105 LEU A C 1
ATOM 900 O O . LEU A 1 105 ? -18.757 7.614 5.978 1.00 77.44 105 LEU A O 1
ATOM 904 N N . LYS A 1 106 ? -17.503 9.321 5.224 1.00 79.88 106 LYS A N 1
ATOM 905 C CA . LYS A 1 106 ? -18.636 10.224 4.969 1.00 79.88 106 LYS A CA 1
ATOM 906 C C . LYS A 1 106 ? -19.633 9.612 3.979 1.00 79.88 106 LYS A C 1
ATOM 908 O O . LYS A 1 106 ? -20.825 9.591 4.257 1.00 79.88 106 LYS A O 1
ATOM 913 N N . ASN A 1 107 ? -19.139 9.058 2.874 1.00 77.56 107 ASN A N 1
ATOM 914 C CA . ASN A 1 107 ? -19.983 8.461 1.834 1.00 77.56 107 ASN A CA 1
ATOM 915 C C . ASN A 1 107 ? -20.601 7.118 2.261 1.00 77.56 107 ASN A C 1
ATOM 917 O O . ASN A 1 107 ? -21.628 6.714 1.725 1.00 77.56 107 ASN A O 1
ATOM 921 N N . LYS A 1 108 ? -19.983 6.401 3.209 1.00 64.62 108 LYS A N 1
ATOM 922 C CA . LYS A 1 108 ? -20.535 5.153 3.760 1.00 64.62 108 LYS A CA 1
ATOM 923 C C . LYS A 1 108 ? -21.526 5.379 4.902 1.00 64.62 108 LYS A C 1
ATOM 925 O O . LYS A 1 108 ? -22.427 4.565 5.048 1.00 64.62 108 LYS A O 1
ATOM 930 N N . LEU A 1 109 ? -21.377 6.456 5.675 1.00 54.06 109 LEU A N 1
ATOM 931 C CA . LEU A 1 109 ? -22.304 6.835 6.747 1.00 54.06 109 LEU A CA 1
ATOM 932 C C . LEU A 1 109 ? -23.546 7.587 6.236 1.00 54.06 109 LEU A C 1
ATOM 934 O O . LEU A 1 109 ? -24.516 7.683 6.972 1.00 54.06 109 LEU A O 1
ATOM 938 N N . SER A 1 110 ? -23.554 8.102 4.998 1.00 47.69 110 SER A N 1
ATOM 939 C CA . SER A 1 110 ? -24.740 8.757 4.410 1.00 47.69 110 SER A CA 1
ATOM 940 C C . SER A 1 110 ? -25.720 7.799 3.717 1.00 47.69 110 SER A C 1
ATOM 942 O O . SER A 1 110 ? -26.765 8.236 3.242 1.00 47.69 110 SER A O 1
ATOM 944 N N . HIS A 1 111 ? -25.374 6.515 3.600 1.00 45.97 111 HIS A N 1
ATOM 945 C CA . HIS A 1 111 ? -26.187 5.470 2.956 1.00 45.97 111 HIS A CA 1
ATOM 946 C C . HIS A 1 111 ? -26.307 4.211 3.833 1.00 45.97 111 HIS A C 1
ATOM 948 O O . HIS A 1 111 ? -26.460 3.106 3.310 1.00 45.97 111 HIS A O 1
ATOM 954 N N . GLY A 1 112 ? -26.153 4.371 5.150 1.00 39.41 112 GLY A N 1
ATOM 955 C CA . GLY A 1 112 ? -26.285 3.311 6.149 1.00 39.41 112 GLY A CA 1
ATOM 956 C C . GLY A 1 112 ? -27.494 3.535 7.033 1.00 39.41 112 GLY A C 1
ATOM 957 O O . GLY A 1 112 ? -27.772 4.718 7.322 1.00 39.41 112 GLY A O 1
#

Sequence (112 aa):
MLKLSPSKIATYKQCPFKYKCEIDTQTRLAYRKDTPDLVFGNLIHGCLNDFYKRTKKEDRNFETLRKLFETKFKYSFQKYNKVFKNKETIIKYVEESKKQFKTFLKNKLSHG

InterPro domains:
  IPR038726 PD-(D/E)XK endonuclease-like domain, AddAB-type [PF12705] (4-87)

Organism: NCBI:txid1974727

Solvent-accessible surface area (backbone atoms only — not comparable to full-atom values): 6561 Å² total; per-residue (Å²): 132,87,89,79,46,74,68,54,53,51,39,34,75,75,35,57,67,59,34,51,46,67,69,35,65,67,56,34,67,76,67,64,72,81,45,56,69,60,55,51,50,52,49,52,54,51,36,53,50,43,50,69,73,74,43,55,78,90,60,69,45,70,67,51,51,50,55,47,39,56,54,51,46,54,57,50,41,73,76,44,45,84,52,47,84,45,71,66,61,49,52,50,54,54,53,54,47,53,52,51,52,51,53,51,50,53,65,51,62,76,76,106

Secondary structure (DSSP, 8-state):
-----HHHHHHHHH-HHHHHHHH-HHHHHHH----HHHHHHHHHHHHHHHHHHTS-STT-SHHHHHHHHHHHHHHHHHHHGGGS-SHHHHHHHHHHHHHHHHHHHHHHHS--

Mean predicted aligned error: 6.82 Å

Foldseek 3Di:
DDPDDPVLVVQCVVPVVSSVLCPDPVSCVVPPDDAPVNLLVVLLVVLVVCLVPVPDPVRNDPVSSVVS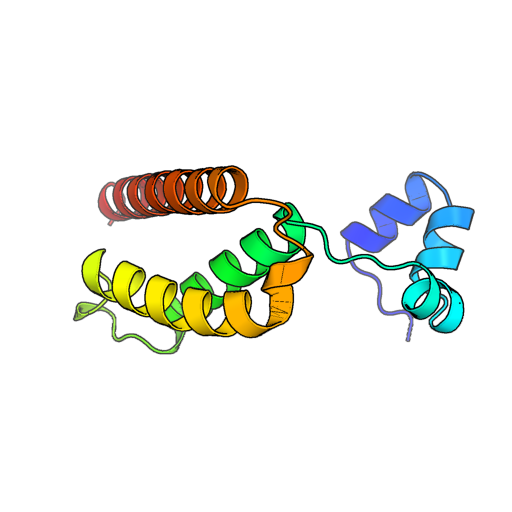SVVSVVVSCVVCVVNQVDPVSVVVSVVVSSVVSVVVVVVVVVVD